Protein AF-A0A8C7I0C8-F1 (afdb_monomer_lite)

Radius of gyration: 15.62 Å; chains: 1; bounding box: 34×32×42 Å

Structur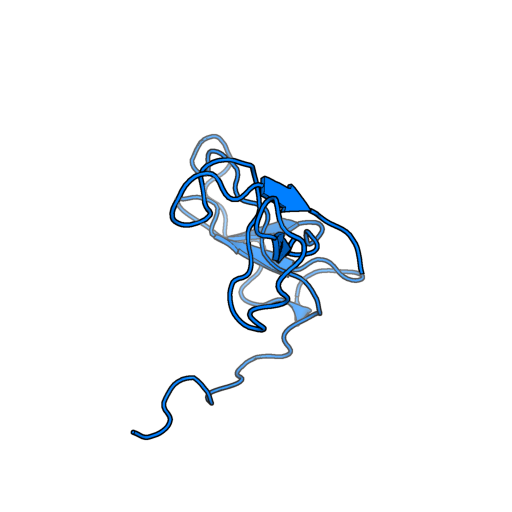e (mmCIF, N/CA/C/O backbone):
data_AF-A0A8C7I0C8-F1
#
_entry.id   AF-A0A8C7I0C8-F1
#
loop_
_atom_site.group_PDB
_atom_site.id
_atom_site.type_symbol
_atom_site.label_atom_id
_atom_site.label_alt_id
_atom_site.label_comp_id
_atom_site.label_asym_id
_atom_site.label_entity_id
_atom_site.label_seq_id
_atom_site.pdbx_PDB_ins_code
_atom_site.Cartn_x
_atom_site.Cartn_y
_atom_site.Cartn_z
_atom_site.occupancy
_atom_site.B_iso_or_equiv
_atom_site.auth_seq_id
_atom_site.auth_comp_id
_atom_site.auth_asym_id
_atom_site.auth_atom_id
_atom_site.pdbx_PDB_model_num
ATOM 1 N N . MET A 1 1 ? -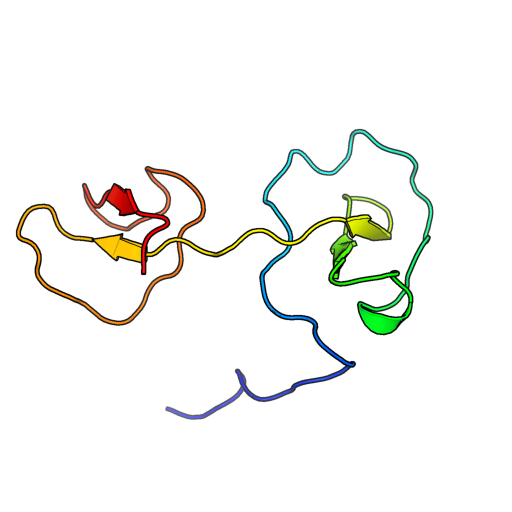17.475 -22.772 6.977 1.00 44.00 1 MET A N 1
ATOM 2 C CA . MET A 1 1 ? -16.164 -23.054 7.599 1.00 44.00 1 MET A CA 1
ATOM 3 C C . MET A 1 1 ? -15.249 -23.586 6.507 1.00 44.00 1 MET A C 1
ATOM 5 O O . MET A 1 1 ? -15.716 -24.416 5.738 1.00 44.00 1 MET A O 1
ATOM 9 N N . SER A 1 2 ? -14.003 -23.095 6.476 1.00 40.78 2 SER A N 1
ATOM 10 C CA . SER A 1 2 ? -12.856 -23.570 5.666 1.00 40.78 2 SER A CA 1
ATOM 11 C C . SER A 1 2 ? -12.680 -22.960 4.255 1.00 40.78 2 SER A C 1
ATOM 13 O O . SER A 1 2 ? -13.667 -22.712 3.571 1.00 40.78 2 SER A O 1
ATOM 15 N N . PRO A 1 3 ? -11.439 -22.816 3.735 1.00 43.69 3 PRO A N 1
ATOM 16 C CA . PRO A 1 3 ? -10.312 -22.034 4.270 1.00 43.69 3 PRO A CA 1
ATOM 17 C C . PRO A 1 3 ? -9.562 -21.270 3.137 1.00 43.69 3 PRO A C 1
ATOM 19 O O . PRO A 1 3 ? -8.336 -21.247 3.093 1.00 43.69 3 PRO A O 1
ATOM 22 N N . LEU A 1 4 ? -10.277 -20.694 2.162 1.00 38.28 4 LEU A N 1
ATOM 23 C CA . LEU A 1 4 ? -9.673 -20.179 0.914 1.00 38.28 4 LEU A CA 1
ATOM 24 C C . LEU A 1 4 ? -8.992 -18.799 0.996 1.00 38.28 4 LEU A C 1
ATOM 26 O O . LEU A 1 4 ? -8.549 -18.275 -0.021 1.00 38.28 4 LEU A O 1
ATOM 30 N N . SER A 1 5 ? -8.826 -18.226 2.188 1.00 46.34 5 SER A N 1
ATOM 31 C CA . SER A 1 5 ? -7.921 -17.083 2.393 1.00 46.34 5 SER A CA 1
ATOM 32 C C . SER A 1 5 ? -6.433 -17.485 2.388 1.00 46.34 5 SER A C 1
ATOM 34 O O . SER A 1 5 ? -5.566 -16.621 2.508 1.00 46.34 5 SER A O 1
ATOM 36 N N . VAL A 1 6 ? -6.127 -18.781 2.220 1.00 43.62 6 VAL A N 1
ATOM 37 C CA . VAL A 1 6 ? -4.774 -19.361 2.228 1.00 43.62 6 VAL A CA 1
ATOM 38 C C . VAL A 1 6 ? -4.344 -19.779 0.815 1.00 43.62 6 VAL A C 1
ATOM 40 O O . VAL A 1 6 ? -4.251 -20.962 0.515 1.00 43.62 6 VAL A O 1
ATOM 43 N N . LEU A 1 7 ? -4.054 -18.816 -0.062 1.00 39.38 7 LEU A N 1
ATOM 44 C CA . LEU A 1 7 ? -3.117 -19.017 -1.176 1.00 39.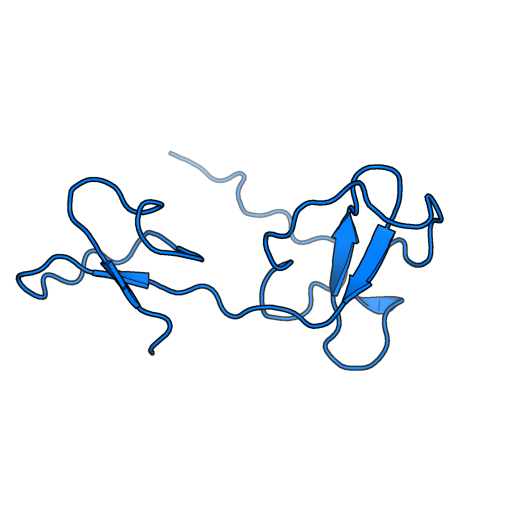38 7 LEU A CA 1
ATOM 45 C C . LEU A 1 7 ? -2.229 -17.777 -1.299 1.00 39.38 7 LEU A C 1
ATOM 47 O O . LEU A 1 7 ? -2.444 -16.877 -2.104 1.00 39.38 7 LEU A O 1
ATOM 51 N N . THR A 1 8 ? -1.212 -17.734 -0.447 1.00 53.00 8 THR A N 1
ATOM 52 C CA . THR A 1 8 ? 0.003 -16.954 -0.672 1.00 53.00 8 THR A CA 1
ATOM 53 C C . THR A 1 8 ? 0.587 -17.286 -2.050 1.00 53.00 8 THR A C 1
ATOM 55 O O . THR A 1 8 ? 1.009 -18.420 -2.254 1.00 53.00 8 THR A O 1
ATOM 58 N N . SER A 1 9 ? 0.658 -16.335 -2.981 1.00 55.31 9 SER A N 1
ATOM 59 C CA . SER A 1 9 ? 1.532 -16.421 -4.167 1.00 55.31 9 SER A CA 1
ATOM 60 C C . SER A 1 9 ? 1.498 -15.065 -4.876 1.00 55.31 9 SER A C 1
ATOM 62 O O . SER A 1 9 ? 0.440 -14.658 -5.328 1.00 55.31 9 SER A O 1
ATOM 64 N N . TYR A 1 10 ? 2.532 -14.232 -4.934 1.00 41.62 10 TYR A N 1
ATOM 65 C CA . TYR A 1 10 ? 3.981 -14.432 -4.964 1.00 41.62 10 TYR A CA 1
ATOM 66 C C . TYR A 1 10 ? 4.650 -13.400 -4.021 1.00 41.62 10 TYR A C 1
ATOM 68 O O . TYR A 1 10 ? 4.274 -12.232 -4.071 1.00 41.62 10 TYR A O 1
ATOM 76 N N . LYS A 1 11 ? 5.667 -13.775 -3.221 1.00 54.34 11 LYS A N 1
ATOM 77 C CA . LYS A 1 11 ? 6.539 -12.865 -2.418 1.00 54.34 11 LYS A CA 1
ATOM 78 C C . LYS A 1 11 ? 5.854 -11.559 -1.949 1.00 54.34 11 LYS A C 1
ATOM 80 O O . LYS A 1 11 ? 6.287 -10.450 -2.264 1.00 54.34 11 LYS A O 1
ATOM 85 N N . SER A 1 12 ? 4.756 -11.698 -1.217 1.00 65.06 12 SER A N 1
ATOM 86 C CA . SER A 1 12 ? 3.957 -10.568 -0.754 1.00 65.06 12 SER A CA 1
ATOM 87 C C . SER A 1 12 ? 4.720 -9.771 0.302 1.00 65.06 12 SER A C 1
ATOM 89 O O . SER A 1 12 ? 5.018 -10.295 1.379 1.00 65.06 12 SER A O 1
ATOM 91 N N . LYS A 1 13 ? 5.021 -8.504 0.016 1.00 74.06 13 LYS A N 1
ATOM 92 C CA . LYS A 1 13 ? 5.610 -7.583 0.996 1.00 74.06 13 LYS A CA 1
ATOM 93 C C . LYS A 1 13 ? 4.549 -7.130 2.009 1.00 74.06 13 LYS A C 1
ATOM 95 O O . LYS A 1 13 ? 3.368 -7.047 1.644 1.00 74.06 13 LYS A O 1
ATOM 100 N N . PRO A 1 14 ? 4.941 -6.838 3.266 1.00 73.69 14 PRO A N 1
ATOM 101 C CA . PRO A 1 14 ? 4.008 -6.420 4.307 1.00 73.69 14 PRO A CA 1
ATOM 102 C C . PRO A 1 14 ? 3.313 -5.095 3.963 1.00 73.69 14 PRO A C 1
ATOM 104 O O . PRO A 1 14 ? 3.872 -4.228 3.293 1.00 73.69 14 PRO A O 1
ATOM 107 N N . GLY A 1 15 ? 2.084 -4.940 4.457 1.00 73.19 15 GLY A N 1
ATOM 108 C CA . GLY A 1 15 ? 1.215 -3.804 4.154 1.00 73.19 15 GLY A CA 1
ATOM 109 C C . GLY A 1 15 ? 0.321 -4.043 2.937 1.00 73.19 15 GLY A C 1
ATOM 110 O O . GLY A 1 15 ? 0.313 -5.118 2.335 1.00 73.19 15 GLY A O 1
ATOM 111 N N . VAL A 1 16 ? -0.478 -3.040 2.589 1.00 78.25 16 VAL A N 1
ATOM 112 C CA . VAL A 1 16 ? -1.497 -3.140 1.536 1.00 78.25 16 VAL A CA 1
ATOM 113 C C . VAL A 1 16 ? -1.358 -2.022 0.509 1.00 78.25 16 VAL A C 1
ATOM 115 O O . VAL A 1 16 ? -0.766 -0.976 0.785 1.00 78.25 16 VAL A O 1
ATOM 118 N N . CYS A 1 17 ? -1.936 -2.220 -0.673 1.00 79.88 17 CYS A N 1
ATOM 119 C CA . CYS A 1 17 ? -2.023 -1.162 -1.670 1.00 79.88 17 CYS A CA 1
ATOM 120 C C . CYS A 1 17 ? -2.889 -0.004 -1.140 1.00 79.88 17 CYS A C 1
ATOM 122 O O . CYS A 1 17 ? -4.042 -0.235 -0.766 1.00 79.88 17 CYS A O 1
ATOM 124 N N . PRO A 1 18 ? -2.390 1.244 -1.090 1.00 76.19 18 PRO A N 1
ATOM 125 C CA . PRO A 1 18 ? -3.202 2.390 -0.724 1.00 76.19 18 PRO A CA 1
ATOM 126 C C . PRO A 1 18 ? -4.400 2.543 -1.655 1.00 76.19 18 PRO A C 1
ATOM 128 O O . PRO A 1 18 ? -4.324 2.413 -2.875 1.00 76.19 18 PRO A O 1
ATOM 131 N N . ARG A 1 19 ? -5.530 2.885 -1.049 1.00 69.81 19 ARG A N 1
ATOM 132 C CA . ARG A 1 19 ? -6.787 3.115 -1.747 1.00 69.81 19 ARG A CA 1
ATOM 133 C C . ARG A 1 19 ? -6.775 4.532 -2.329 1.00 69.81 19 ARG A C 1
ATOM 135 O O . ARG A 1 19 ? -7.096 5.491 -1.633 1.00 69.81 19 ARG A O 1
ATOM 142 N N . ARG A 1 20 ? -6.348 4.679 -3.584 1.00 68.12 20 ARG A N 1
ATOM 143 C CA . ARG A 1 20 ? -6.353 5.954 -4.327 1.00 68.12 20 ARG A CA 1
ATOM 144 C C . ARG A 1 20 ? -7.364 5.884 -5.474 1.00 68.12 20 ARG A C 1
ATOM 146 O O . ARG A 1 20 ? -7.865 4.806 -5.786 1.00 68.12 20 ARG A O 1
ATOM 153 N N . ARG A 1 21 ? -7.702 7.025 -6.088 1.00 64.81 21 ARG A N 1
ATOM 154 C CA . ARG A 1 21 ? -8.436 7.027 -7.366 1.00 64.81 21 ARG A CA 1
ATOM 155 C C . ARG A 1 21 ? -7.497 6.510 -8.453 1.00 64.81 21 ARG A C 1
ATOM 157 O O . ARG A 1 21 ? -6.789 7.270 -9.103 1.00 64.81 21 ARG A O 1
ATOM 164 N N . TRP A 1 22 ? -7.453 5.192 -8.551 1.00 68.88 22 TRP A N 1
ATOM 165 C CA . TRP A 1 22 ? -6.805 4.449 -9.612 1.00 68.88 22 TRP A CA 1
ATOM 166 C C . TRP A 1 22 ? -7.496 4.791 -10.945 1.00 68.88 22 TRP A C 1
ATOM 168 O O . TRP A 1 22 ? -8.716 4.941 -10.979 1.00 68.88 22 TRP A O 1
ATOM 178 N N . GLY A 1 23 ? -6.719 5.004 -12.006 1.00 61.53 23 GLY A N 1
ATOM 179 C CA . GLY A 1 23 ? -7.195 5.384 -13.341 1.00 61.53 23 GLY A CA 1
ATOM 180 C C . GLY A 1 23 ? -6.670 6.728 -13.855 1.00 61.53 23 GLY A C 1
ATOM 181 O O . GLY A 1 23 ? -6.848 7.029 -15.027 1.00 61.53 23 GLY A O 1
ATOM 182 N N . MET A 1 24 ? -5.994 7.521 -13.014 1.00 60.44 24 MET A N 1
ATOM 183 C CA . MET A 1 24 ? -5.415 8.822 -13.393 1.00 60.44 24 MET A CA 1
ATOM 184 C C . MET A 1 24 ? -3.893 8.746 -13.636 1.00 60.44 24 MET A C 1
ATOM 186 O O . MET A 1 24 ? -3.139 9.611 -13.195 1.00 60.44 24 MET A O 1
ATOM 190 N N . GLY A 1 25 ? -3.422 7.671 -14.272 1.00 65.69 25 GLY A N 1
ATOM 191 C CA . GLY A 1 25 ? -1.997 7.402 -14.483 1.00 65.69 25 GLY A CA 1
ATOM 192 C C . GLY A 1 25 ? -1.709 6.698 -15.806 1.00 65.69 25 GLY A C 1
ATOM 193 O O . GLY A 1 25 ? -2.620 6.372 -16.561 1.00 65.69 25 GLY A O 1
ATOM 194 N N . MET A 1 26 ? -0.424 6.470 -16.081 1.00 66.25 26 MET A N 1
ATOM 195 C CA . MET A 1 26 ? 0.028 5.742 -17.269 1.00 66.25 26 MET A CA 1
ATOM 196 C C . MET A 1 26 ? -0.443 4.279 -17.198 1.00 66.25 26 MET A C 1
ATOM 198 O O . MET A 1 26 ? -0.172 3.587 -16.214 1.00 66.25 26 MET A O 1
ATOM 202 N N . CYS A 1 27 ? -1.132 3.810 -18.242 1.00 77.94 27 CYS A N 1
ATOM 203 C CA . CYS A 1 27 ? -1.506 2.404 -18.412 1.00 77.94 27 CYS A CA 1
ATOM 204 C C . CYS A 1 27 ? -0.297 1.597 -18.873 1.00 77.94 27 CYS A C 1
ATOM 206 O O . CYS A 1 27 ? -0.125 1.330 -20.059 1.00 77.94 27 CYS A O 1
ATOM 208 N N . VAL A 1 28 ? 0.583 1.288 -17.929 1.00 79.00 28 VAL A N 1
ATOM 209 C CA . VAL A 1 28 ? 1.818 0.552 -18.175 1.00 79.00 28 VAL A CA 1
ATOM 210 C C . VAL A 1 28 ? 1.985 -0.482 -17.070 1.00 79.00 28 VAL A C 1
ATOM 212 O O . VAL A 1 28 ? 1.710 -0.206 -15.903 1.00 79.00 28 VAL A O 1
ATOM 215 N N . GLU A 1 29 ? 2.434 -1.670 -17.461 1.00 84.31 29 GLU A N 1
ATOM 216 C CA . GLU A 1 29 ? 2.813 -2.757 -16.562 1.00 84.31 29 GLU A CA 1
ATOM 217 C C . GLU A 1 29 ? 4.259 -2.548 -16.096 1.00 84.31 29 GLU A C 1
ATOM 219 O O . GLU A 1 29 ? 5.197 -2.988 -16.758 1.00 84.31 29 GLU A O 1
ATOM 224 N N . PHE A 1 30 ? 4.464 -1.844 -14.980 1.00 84.25 30 PHE A N 1
ATOM 225 C CA . PHE A 1 30 ? 5.811 -1.644 -14.423 1.00 84.25 30 PHE A CA 1
ATOM 226 C C . PHE A 1 30 ? 6.281 -2.809 -13.552 1.00 84.25 30 PHE A C 1
ATOM 228 O O . PHE A 1 30 ? 7.479 -2.980 -13.341 1.00 84.25 30 PHE A O 1
ATOM 235 N N . CYS A 1 31 ? 5.346 -3.589 -13.024 1.00 85.94 31 CYS A N 1
ATOM 236 C CA . CYS A 1 31 ? 5.612 -4.760 -12.206 1.00 85.94 31 CYS A CA 1
ATOM 237 C C . CYS A 1 31 ? 4.535 -5.803 -12.475 1.00 85.94 31 CYS A C 1
ATOM 239 O O . CYS A 1 31 ? 3.398 -5.453 -12.773 1.00 85.94 31 CYS A O 1
ATOM 241 N N . SER A 1 32 ? 4.870 -7.079 -12.337 1.00 85.25 32 SER A N 1
ATOM 242 C CA . SER A 1 32 ? 3.858 -8.131 -12.238 1.00 85.25 32 SER A CA 1
ATOM 243 C C . SER A 1 32 ? 3.627 -8.508 -10.782 1.00 85.25 32 SER A C 1
ATOM 245 O O . SER A 1 32 ? 2.579 -9.050 -10.437 1.00 85.25 32 SER A O 1
ATOM 247 N N . ASN A 1 33 ? 4.611 -8.234 -9.922 1.00 82.19 33 ASN A N 1
ATOM 248 C CA . ASN A 1 33 ? 4.609 -8.736 -8.574 1.00 82.19 33 ASN A CA 1
ATOM 249 C C . ASN A 1 33 ? 5.379 -7.863 -7.569 1.00 82.19 33 ASN A C 1
ATOM 251 O O . ASN A 1 33 ? 6.293 -7.127 -7.924 1.00 82.19 33 ASN A O 1
ATOM 255 N N . ASP A 1 34 ? 5.061 -7.989 -6.273 1.00 83.19 34 ASP A N 1
ATOM 256 C CA . ASP A 1 34 ? 5.694 -7.219 -5.183 1.00 83.19 34 ASP A CA 1
ATOM 257 C C . ASP A 1 34 ? 7.232 -7.315 -5.177 1.00 83.19 34 ASP A C 1
ATOM 259 O O . ASP A 1 34 ? 7.912 -6.395 -4.729 1.00 83.19 34 ASP A O 1
ATOM 263 N N . SER A 1 35 ? 7.792 -8.424 -5.666 1.00 84.50 35 SER A N 1
ATOM 264 C CA . SER A 1 35 ? 9.247 -8.631 -5.774 1.00 84.50 35 SER A CA 1
ATOM 265 C C . SER A 1 35 ? 9.930 -7.811 -6.846 1.00 84.50 35 SER A C 1
ATOM 267 O O . SER A 1 35 ? 11.123 -7.559 -6.714 1.00 84.50 35 SER A O 1
ATOM 269 N N . ASP A 1 36 ? 9.194 -7.443 -7.889 1.00 86.94 36 ASP A N 1
ATOM 270 C CA . ASP A 1 36 ? 9.731 -6.658 -8.998 1.00 86.94 36 ASP A CA 1
ATOM 271 C C . ASP A 1 36 ? 9.958 -5.214 -8.551 1.00 86.94 36 ASP A C 1
ATOM 273 O O . ASP A 1 36 ? 10.799 -4.496 -9.085 1.00 86.94 36 ASP A O 1
ATOM 277 N N . CYS A 1 37 ? 9.226 -4.802 -7.516 1.00 86.19 37 CYS A N 1
ATOM 278 C CA . CYS A 1 37 ? 9.359 -3.493 -6.927 1.00 86.19 37 CYS A CA 1
ATOM 279 C C . CYS A 1 37 ? 10.582 -3.413 -6.007 1.00 86.19 37 CYS A C 1
ATOM 281 O O . CYS A 1 37 ? 10.845 -4.343 -5.234 1.00 86.19 37 CYS A O 1
ATOM 283 N N . PRO A 1 38 ? 11.307 -2.288 -6.002 1.00 86.88 38 PRO A N 1
ATOM 284 C CA . PRO A 1 38 ? 12.393 -2.075 -5.060 1.00 86.88 38 PRO A CA 1
ATOM 285 C C . PRO A 1 38 ? 11.866 -1.924 -3.621 1.00 86.88 38 PRO A C 1
ATOM 287 O O . PRO A 1 38 ? 10.675 -1.718 -3.367 1.00 86.88 38 PRO A O 1
ATOM 290 N N . ASN A 1 39 ? 12.766 -2.028 -2.641 1.00 85.62 39 ASN A N 1
ATOM 291 C CA . ASN A 1 39 ? 12.474 -1.765 -1.225 1.00 85.62 39 ASN A CA 1
ATOM 292 C C . ASN A 1 39 ? 11.257 -2.553 -0.695 1.00 85.62 39 ASN A C 1
ATOM 294 O O . ASN A 1 39 ? 11.076 -3.727 -1.008 1.00 85.62 39 ASN A O 1
ATOM 298 N N . ASN A 1 40 ? 10.402 -1.892 0.088 1.00 82.75 40 ASN A N 1
ATOM 299 C CA . ASN A 1 40 ? 9.158 -2.438 0.630 1.00 82.75 40 ASN A CA 1
ATOM 300 C C . ASN A 1 40 ? 7.930 -2.074 -0.222 1.00 82.75 40 ASN A C 1
ATOM 302 O O . ASN A 1 40 ? 6.806 -2.185 0.257 1.00 82.75 40 ASN A O 1
ATOM 306 N N . GLU A 1 41 ? 8.122 -1.622 -1.462 1.00 86.38 41 GLU A N 1
ATOM 307 C CA . GLU A 1 41 ? 7.020 -1.232 -2.343 1.00 86.38 41 GLU A CA 1
ATOM 308 C C . GLU A 1 41 ? 6.242 -2.440 -2.851 1.00 86.38 41 GLU A C 1
ATOM 310 O O . GLU A 1 41 ? 6.824 -3.486 -3.140 1.00 86.38 41 GLU A O 1
ATOM 315 N N . LYS A 1 42 ? 4.927 -2.274 -2.973 1.00 85.56 42 LYS A N 1
ATOM 316 C CA . LYS A 1 42 ? 4.005 -3.295 -3.462 1.00 85.56 42 LYS A CA 1
ATOM 317 C C . LYS A 1 42 ? 3.601 -3.005 -4.896 1.00 85.56 42 LYS A C 1
ATOM 319 O O . LYS A 1 42 ? 3.468 -1.843 -5.281 1.00 85.56 42 LYS A O 1
ATOM 324 N N . CYS A 1 43 ? 3.371 -4.070 -5.648 1.00 87.31 43 CYS A N 1
ATOM 325 C CA . CYS A 1 43 ? 2.857 -3.991 -6.998 1.00 87.31 43 CYS A CA 1
ATOM 326 C C . CYS A 1 43 ? 1.333 -3.875 -6.943 1.00 87.31 43 CYS A C 1
ATOM 328 O O . CYS A 1 43 ? 0.638 -4.794 -6.511 1.00 87.31 43 CYS A O 1
ATOM 330 N N . CYS A 1 44 ? 0.812 -2.711 -7.319 1.00 85.75 44 CYS A N 1
ATOM 331 C CA . CYS A 1 44 ? -0.594 -2.373 -7.149 1.00 85.75 44 CYS A CA 1
ATOM 332 C C . CYS A 1 44 ? -1.247 -2.025 -8.482 1.00 85.75 44 CYS A C 1
ATOM 334 O O . CYS A 1 44 ? -0.726 -1.207 -9.243 1.00 85.75 44 CYS A O 1
ATOM 336 N N . HIS A 1 45 ? -2.427 -2.602 -8.717 1.00 84.06 45 HIS A N 1
ATOM 337 C CA . HIS A 1 45 ? -3.250 -2.292 -9.883 1.00 84.06 45 HIS A CA 1
ATOM 338 C C . HIS A 1 45 ? -3.727 -0.843 -9.835 1.00 84.06 45 HIS A C 1
ATOM 340 O O . HIS A 1 45 ? -4.367 -0.407 -8.875 1.00 84.06 45 HIS A O 1
ATOM 346 N N . ASN A 1 46 ? -3.441 -0.106 -10.899 1.00 78.12 46 ASN A N 1
ATOM 347 C CA . ASN A 1 46 ? -3.720 1.309 -11.034 1.00 78.12 46 ASN A CA 1
ATOM 348 C C . ASN A 1 46 ? -4.959 1.622 -11.879 1.00 78.12 46 ASN A C 1
ATOM 350 O O . ASN A 1 46 ? -5.193 2.791 -12.167 1.00 78.12 46 ASN A O 1
ATOM 354 N N . GLY A 1 47 ? -5.762 0.618 -12.236 1.00 75.88 47 GLY A N 1
ATOM 355 C CA . GLY A 1 47 ? -6.977 0.761 -13.042 1.00 75.88 47 GLY A CA 1
ATOM 356 C C . GLY A 1 47 ? -6.833 0.177 -14.446 1.00 75.88 47 GLY A C 1
ATOM 357 O O . GLY A 1 47 ? -7.787 -0.423 -14.931 1.00 75.88 47 GLY A O 1
ATOM 358 N N . CYS A 1 48 ? -5.646 0.263 -15.049 1.00 81.88 48 CYS A N 1
ATOM 359 C CA . CYS A 1 48 ? -5.353 -0.307 -16.369 1.00 81.88 48 CYS A CA 1
ATOM 360 C C . CYS A 1 48 ? -4.003 -1.031 -16.459 1.00 81.88 48 CYS A C 1
ATOM 362 O O . CYS A 1 48 ? -3.820 -1.816 -17.383 1.00 81.88 48 CYS A O 1
ATOM 364 N N . GLY A 1 49 ? -3.094 -0.803 -15.512 1.00 84.50 49 GLY A N 1
ATOM 365 C CA . GLY A 1 49 ? -1.880 -1.592 -15.352 1.00 84.50 49 GLY A CA 1
ATOM 366 C C . GLY A 1 49 ? -1.382 -1.629 -13.907 1.00 84.50 49 GLY A C 1
ATOM 367 O O . GLY A 1 49 ? -2.127 -1.295 -12.985 1.00 84.50 49 GLY A O 1
ATOM 368 N N . HIS A 1 50 ? -0.123 -1.994 -13.692 1.00 86.50 50 HIS A N 1
ATOM 369 C CA . HIS A 1 50 ? 0.472 -2.166 -12.368 1.00 86.50 50 HIS A CA 1
ATOM 370 C C . HIS A 1 50 ? 1.638 -1.214 -12.103 1.00 86.50 50 HIS A C 1
ATOM 372 O O . HIS A 1 50 ? 2.547 -1.065 -12.916 1.00 86.50 50 HIS A O 1
ATOM 378 N N . ASN A 1 51 ? 1.636 -0.615 -10.911 1.00 86.25 51 ASN A N 1
ATOM 379 C CA . ASN A 1 51 ? 2.689 0.279 -10.442 1.00 86.25 51 ASN A CA 1
ATOM 380 C C . ASN A 1 51 ? 3.268 -0.187 -9.108 1.00 86.25 51 ASN A C 1
ATOM 382 O O . ASN A 1 51 ? 2.525 -0.564 -8.198 1.00 86.25 51 ASN A O 1
ATOM 386 N N . CYS A 1 52 ? 4.582 -0.040 -8.964 1.00 87.00 52 CYS A N 1
ATOM 387 C CA . CYS A 1 52 ? 5.260 -0.137 -7.679 1.00 87.00 52 CYS A CA 1
ATOM 388 C C . CYS A 1 52 ? 4.976 1.098 -6.841 1.00 87.00 52 CYS A C 1
ATOM 390 O O . CYS A 1 52 ? 5.232 2.222 -7.272 1.00 87.00 52 CYS A O 1
ATOM 392 N N . ILE A 1 53 ? 4.417 0.895 -5.653 1.00 84.00 53 ILE A N 1
ATOM 393 C CA . ILE A 1 53 ? 4.088 1.992 -4.755 1.00 84.00 53 ILE A CA 1
ATOM 394 C C . ILE A 1 53 ? 4.328 1.627 -3.292 1.00 84.00 53 ILE A C 1
ATOM 396 O O . ILE A 1 53 ? 4.223 0.468 -2.882 1.00 84.00 53 ILE A O 1
ATOM 400 N N . ALA A 1 54 ? 4.600 2.641 -2.473 1.00 86.25 54 ALA A N 1
ATOM 401 C CA . ALA A 1 54 ? 4.745 2.453 -1.038 1.00 86.25 54 ALA A CA 1
ATOM 402 C C . ALA A 1 54 ? 3.451 1.882 -0.412 1.00 86.25 54 ALA A C 1
ATOM 404 O O . ALA A 1 54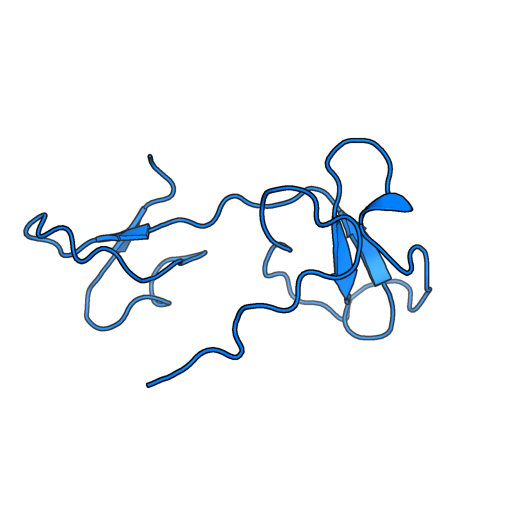 ? 2.354 2.40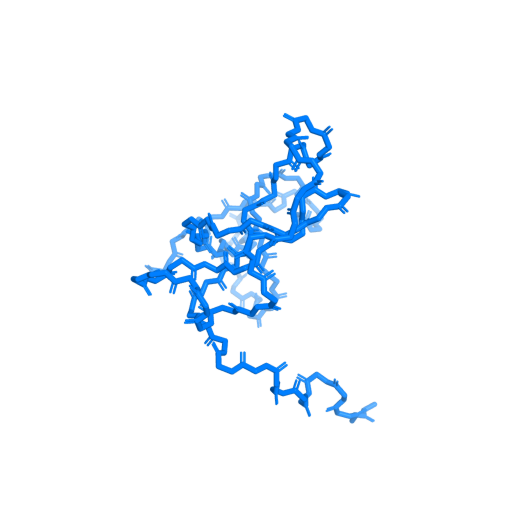4 -0.667 1.00 86.25 54 ALA A O 1
ATOM 405 N N . PRO A 1 55 ? 3.557 0.832 0.421 1.00 81.31 55 PRO A N 1
ATOM 406 C CA . PRO A 1 55 ? 2.408 0.235 1.075 1.00 81.31 55 PRO A CA 1
ATOM 407 C C . PRO A 1 55 ? 1.818 1.179 2.122 1.00 81.31 55 PRO A C 1
ATOM 409 O O . PRO A 1 55 ? 2.496 2.023 2.707 1.00 81.31 55 PRO A O 1
ATOM 412 N N . THR A 1 56 ? 0.537 0.988 2.408 1.00 78.50 56 THR A N 1
ATOM 413 C CA . THR A 1 56 ? -0.134 1.584 3.562 1.00 78.50 56 THR A CA 1
ATOM 414 C C . THR A 1 56 ? -0.320 0.530 4.644 1.00 78.50 56 THR A C 1
ATOM 416 O O . THR A 1 56 ? -0.550 -0.646 4.349 1.00 78.50 56 THR A O 1
ATOM 419 N N . GLN A 1 57 ? -0.220 0.951 5.902 1.00 73.12 57 GLN A N 1
ATOM 420 C CA . GLN A 1 57 ? -0.608 0.106 7.021 1.00 73.12 57 GLN A CA 1
ATOM 421 C C . GLN A 1 57 ? -2.136 0.136 7.160 1.00 73.12 57 GLN A C 1
ATOM 423 O O . GLN A 1 57 ? -2.717 1.227 7.200 1.00 73.12 57 GLN A O 1
ATOM 428 N N . PRO A 1 58 ? -2.807 -1.027 7.191 1.00 69.12 58 PRO A N 1
ATOM 429 C CA . PRO A 1 58 ? -4.224 -1.071 7.510 1.00 69.12 58 PRO A CA 1
ATOM 430 C C . PRO A 1 58 ? -4.444 -0.567 8.940 1.00 69.12 58 PRO A C 1
ATOM 432 O O . PRO A 1 58 ? -3.761 -0.998 9.866 1.00 69.12 58 PRO A O 1
ATOM 435 N N . GLY A 1 59 ? -5.404 0.336 9.114 1.00 72.19 59 GLY A N 1
ATOM 436 C CA . GLY A 1 59 ? -5.952 0.656 10.423 1.00 72.19 59 GLY A CA 1
ATOM 437 C C . GLY A 1 59 ? -6.916 -0.420 10.909 1.00 72.19 59 GLY A C 1
ATOM 438 O O . GLY A 1 59 ? -7.223 -1.380 10.199 1.00 72.19 59 GLY A O 1
ATOM 439 N N . ARG A 1 60 ? -7.392 -0.250 12.135 1.00 75.38 60 ARG A N 1
ATOM 440 C CA . ARG A 1 60 ? -8.360 -1.107 12.808 1.00 75.38 60 ARG A CA 1
ATOM 441 C C . ARG A 1 60 ? -9.630 -0.324 13.084 1.00 75.38 60 ARG A C 1
ATOM 443 O O . ARG A 1 60 ? -9.567 0.836 13.495 1.00 75.38 60 ARG A O 1
ATOM 450 N N . CYS A 1 61 ? -10.763 -0.974 12.859 1.00 73.25 61 CYS A N 1
ATOM 451 C CA . CYS A 1 61 ? -12.044 -0.472 13.323 1.00 73.25 61 CYS A CA 1
ATOM 452 C C . CYS A 1 61 ? -12.123 -0.635 14.838 1.00 73.25 61 CYS A C 1
ATOM 454 O O . CYS A 1 61 ? -11.824 -1.706 15.369 1.00 73.25 61 CYS A O 1
ATOM 456 N N . VAL A 1 62 ? -12.470 0.443 15.533 1.00 71.81 62 VAL A N 1
ATOM 457 C CA . VAL A 1 62 ? -12.600 0.442 16.990 1.00 71.81 62 VAL A CA 1
ATOM 458 C C . VAL A 1 62 ? -13.968 1.011 17.334 1.00 71.81 62 VAL A C 1
ATOM 460 O O . VAL A 1 62 ? -14.362 2.060 16.817 1.00 71.81 62 VAL A O 1
ATOM 463 N N . LEU A 1 63 ? -14.706 0.304 18.191 1.00 69.44 63 LEU A N 1
ATOM 464 C CA . LEU A 1 63 ? -15.960 0.810 18.738 1.00 69.44 63 LEU A CA 1
ATOM 465 C C . LEU A 1 63 ? -15.680 2.010 19.657 1.00 69.44 63 LEU A C 1
ATOM 467 O O . LEU A 1 63 ? -14.665 2.011 20.359 1.00 69.44 63 LEU A O 1
ATOM 471 N N . PRO A 1 64 ? -16.601 2.988 19.740 1.00 67.31 64 PRO A N 1
ATOM 472 C CA . PRO A 1 64 ? -16.473 4.135 20.644 1.00 67.31 64 PRO A CA 1
ATOM 473 C C . PRO A 1 64 ? -16.349 3.740 22.129 1.00 67.31 64 PRO A C 1
ATOM 475 O O . PRO A 1 64 ? -15.913 4.546 22.942 1.00 67.31 64 PRO A O 1
ATOM 478 N N . ASN A 1 65 ? -16.680 2.490 22.482 1.00 67.44 65 ASN A N 1
ATOM 479 C CA . ASN A 1 65 ? -16.571 1.931 23.835 1.00 67.44 65 ASN A CA 1
ATOM 480 C C . ASN A 1 65 ? -15.333 1.022 24.038 1.00 67.44 65 ASN A C 1
ATOM 482 O O . ASN A 1 65 ? -15.260 0.264 24.998 1.00 67.44 65 ASN A O 1
ATOM 486 N N . GLY A 1 66 ? -14.361 1.036 23.117 1.00 59.81 66 GLY A N 1
ATOM 487 C CA . GLY A 1 66 ? -13.083 0.330 23.289 1.00 59.81 66 GLY A CA 1
ATOM 488 C C . GLY A 1 66 ? -13.165 -1.204 23.295 1.00 59.81 66 GLY A C 1
ATOM 489 O O . GLY A 1 66 ? -12.178 -1.867 23.616 1.00 59.81 66 GLY A O 1
ATOM 490 N N . THR A 1 67 ? -14.308 -1.791 22.932 1.00 60.59 67 THR A N 1
ATOM 491 C CA . THR A 1 67 ? -14.457 -3.240 22.787 1.00 60.59 67 THR A CA 1
ATOM 492 C C . THR A 1 67 ? -13.716 -3.717 21.539 1.00 60.59 67 THR A C 1
ATOM 494 O O . THR A 1 67 ? -14.069 -3.427 20.397 1.00 60.59 67 THR A O 1
ATOM 497 N N . TYR A 1 68 ? -12.631 -4.439 21.789 1.00 56.00 68 TYR A N 1
ATOM 498 C CA . TYR A 1 68 ? -11.692 -4.996 20.823 1.00 56.00 68 TYR A CA 1
ATOM 499 C C . TYR A 1 68 ? -12.311 -6.195 20.096 1.00 56.00 68 TYR A C 1
ATOM 501 O O . TYR A 1 68 ? -12.035 -7.352 20.401 1.00 56.00 68 TYR A O 1
ATOM 509 N N . MET A 1 69 ? -13.148 -5.934 19.096 1.00 54.59 69 MET A N 1
ATOM 510 C CA . MET A 1 69 ? -13.513 -6.972 18.135 1.00 54.59 69 MET A CA 1
ATOM 511 C C . MET A 1 69 ? -12.334 -7.148 17.176 1.00 54.59 69 MET A C 1
ATOM 513 O O . MET A 1 69 ? -12.015 -6.282 16.364 1.00 54.59 69 MET A O 1
ATOM 517 N N . CYS A 1 70 ? -11.615 -8.256 17.318 1.00 50.97 70 CYS A N 1
ATOM 518 C CA . CYS A 1 70 ? -10.402 -8.551 16.568 1.00 50.97 70 CYS A CA 1
ATOM 519 C C . CYS A 1 70 ? -10.689 -9.043 15.141 1.00 50.97 70 CYS A C 1
ATOM 521 O O . CYS A 1 70 ? -10.230 -10.115 14.771 1.00 50.97 70 CYS A O 1
ATOM 523 N N . ALA A 1 71 ? -11.414 -8.282 14.322 1.00 59.31 71 ALA A N 1
ATOM 524 C CA . ALA A 1 71 ? -11.437 -8.497 12.874 1.00 59.31 71 ALA A CA 1
ATOM 525 C C . ALA A 1 71 ? -12.169 -7.357 12.162 1.00 59.31 71 ALA A C 1
ATOM 527 O O . ALA A 1 71 ? -13.378 -7.429 12.019 1.00 59.31 71 ALA A O 1
ATOM 528 N N . GLU A 1 72 ? -11.431 -6.338 11.705 1.00 59.22 72 GLU A N 1
ATOM 529 C CA . GLU A 1 72 ? -11.675 -5.639 10.434 1.00 59.22 72 GLU A CA 1
ATOM 530 C C . GLU A 1 72 ? -10.597 -4.573 10.197 1.00 59.22 72 GLU A C 1
ATOM 532 O O . GLU A 1 72 ? -10.325 -3.707 11.035 1.00 59.22 72 GLU A O 1
ATOM 537 N N . TYR A 1 73 ? -9.937 -4.675 9.044 1.00 72.31 73 TYR A N 1
ATOM 538 C CA . TYR A 1 73 ? -8.926 -3.719 8.611 1.00 72.31 73 TYR A CA 1
ATOM 539 C C . TYR A 1 73 ? -9.595 -2.579 7.839 1.00 72.31 73 TYR A C 1
ATOM 541 O O . TYR A 1 73 ? -10.290 -2.811 6.847 1.00 72.31 73 TYR A O 1
ATOM 549 N N . CYS A 1 74 ? -9.343 -1.340 8.243 1.00 72.31 74 CYS A N 1
ATOM 550 C CA . CYS A 1 74 ? -9.881 -0.140 7.607 1.00 72.31 74 CYS A CA 1
ATOM 551 C C . CYS A 1 74 ? -8.753 0.756 7.086 1.00 72.31 74 CYS A C 1
ATOM 553 O O . CYS A 1 74 ? -7.611 0.679 7.527 1.00 72.31 74 CYS A O 1
ATOM 555 N N . TYR A 1 75 ? -9.058 1.627 6.126 1.00 73.56 75 TYR A N 1
ATOM 556 C CA . TYR A 1 75 ? -8.062 2.554 5.561 1.00 73.56 75 TYR A CA 1
ATOM 557 C C . TYR A 1 75 ? -8.380 4.025 5.820 1.00 73.56 75 TYR A C 1
ATOM 559 O O . TYR A 1 75 ? -7.480 4.871 5.750 1.00 73.56 75 TYR A O 1
ATOM 567 N N . LYS A 1 76 ? -9.661 4.302 6.081 1.00 71.50 76 LYS A N 1
ATOM 568 C CA . LYS A 1 76 ? -10.267 5.608 6.326 1.00 71.50 76 LYS A CA 1
ATOM 569 C C . LYS A 1 76 ? -11.539 5.436 7.159 1.00 71.50 76 LYS A C 1
ATOM 571 O O . LYS A 1 76 ? -12.122 4.348 7.159 1.00 71.50 76 LYS A O 1
ATOM 576 N N . ASP A 1 77 ? -11.977 6.519 7.787 1.00 69.00 77 ASP A N 1
ATOM 577 C CA . ASP A 1 77 ? -13.256 6.578 8.495 1.00 69.00 77 ASP A CA 1
ATOM 578 C C . ASP A 1 77 ? -14.438 6.316 7.545 1.00 69.00 77 ASP A C 1
ATOM 580 O O . ASP A 1 77 ? -14.360 6.570 6.335 1.00 69.00 77 ASP A O 1
ATOM 584 N N . GLY A 1 78 ? -15.514 5.733 8.082 1.00 70.62 78 GLY A N 1
ATOM 585 C CA . GLY A 1 78 ? -16.698 5.326 7.313 1.00 70.62 78 GLY A CA 1
ATOM 586 C C . GLY A 1 78 ? -16.517 4.064 6.459 1.00 70.62 78 GLY A C 1
ATOM 587 O O . GLY A 1 78 ? -17.370 3.751 5.634 1.00 70.62 78 GLY A O 1
ATOM 588 N N . GLN A 1 79 ? -15.391 3.353 6.601 1.00 75.19 79 GLN A N 1
ATOM 589 C CA . GLN A 1 79 ? -15.213 1.997 6.061 1.00 75.19 79 GLN A CA 1
ATOM 590 C C . GLN A 1 79 ? -15.560 0.911 7.091 1.00 75.19 79 GLN A C 1
ATOM 592 O O . GLN A 1 79 ? -15.683 -0.253 6.724 1.00 75.19 79 GLN A O 1
ATOM 597 N N . CYS A 1 80 ? -15.683 1.295 8.358 1.00 72.31 80 CYS A N 1
ATOM 598 C CA . CYS A 1 80 ? -16.066 0.402 9.435 1.00 72.31 80 CYS A CA 1
ATOM 599 C C . CYS A 1 80 ? -17.597 0.312 9.531 1.00 72.31 80 CYS A C 1
ATOM 601 O O . CYS A 1 80 ? -18.270 1.302 9.234 1.00 72.31 80 CYS A O 1
ATOM 603 N N . PRO A 1 81 ? -18.151 -0.849 9.914 1.00 73.12 81 PRO A N 1
ATOM 604 C CA . PRO A 1 81 ? -19.574 -0.995 10.182 1.00 73.1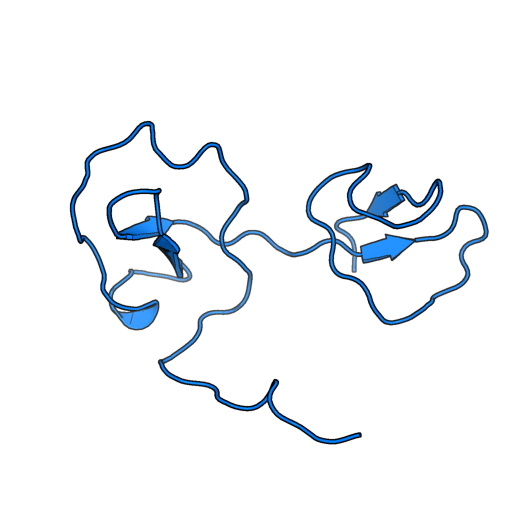2 81 PRO A CA 1
ATOM 605 C C . PRO A 1 81 ? -19.957 -0.157 11.405 1.00 73.12 81 PRO A C 1
ATOM 607 O O . PRO A 1 81 ? -19.156 -0.013 12.330 1.00 73.12 81 PRO A O 1
ATOM 610 N N . GLU A 1 82 ? -21.187 0.357 11.433 1.00 70.62 82 GLU A N 1
ATOM 611 C CA . GLU A 1 82 ? -21.671 1.275 12.481 1.00 70.62 82 GLU A CA 1
ATOM 612 C C . GLU A 1 82 ? -20.895 2.615 12.528 1.00 70.62 82 GLU A C 1
ATOM 614 O O . GLU A 1 82 ? -20.203 2.997 11.586 1.00 70.62 82 GLU A O 1
ATOM 619 N N . GLU A 1 83 ? -20.990 3.345 13.643 1.00 72.69 83 GLU A N 1
ATOM 620 C CA . GLU A 1 83 ? -20.240 4.585 13.926 1.00 72.69 83 GLU A CA 1
ATOM 621 C C . GLU A 1 83 ? -18.774 4.330 14.346 1.00 72.69 83 GLU A C 1
ATOM 623 O O . GLU A 1 83 ? -18.172 5.096 15.100 1.00 72.69 83 GLU A O 1
ATOM 628 N N . GLN A 1 84 ? -18.179 3.221 13.900 1.00 76.31 84 GLN A N 1
ATOM 629 C CA . GLN A 1 84 ? -16.801 2.870 14.234 1.00 76.31 84 GLN A CA 1
ATOM 630 C C . GLN A 1 84 ? -15.793 3.784 13.527 1.00 76.31 84 GLN A C 1
ATOM 632 O O . GLN A 1 84 ? -15.941 4.145 12.356 1.00 76.31 84 GLN A O 1
ATOM 637 N N . MET A 1 85 ? -14.715 4.109 14.237 1.00 72.06 85 MET A N 1
ATOM 638 C CA . MET A 1 85 ? -13.646 4.977 13.740 1.00 72.06 85 MET A CA 1
ATOM 639 C C . MET A 1 85 ? -12.448 4.139 13.302 1.00 72.06 85 MET A C 1
ATOM 641 O O . MET A 1 85 ? -12.155 3.087 13.882 1.00 72.06 85 MET A O 1
ATOM 645 N N . CYS A 1 86 ? -11.753 4.599 12.262 1.00 76.62 86 CYS A N 1
ATOM 646 C CA . CYS A 1 86 ? -10.623 3.882 11.703 1.00 76.62 86 CYS A CA 1
ATOM 647 C C . CYS A 1 86 ? -9.305 4.373 12.302 1.00 76.62 86 CYS A C 1
ATOM 649 O O . CYS A 1 86 ? -8.729 5.367 11.857 1.00 76.62 86 CYS A O 1
ATOM 651 N N . PHE A 1 87 ? -8.766 3.638 13.271 1.00 75.06 87 PHE A N 1
ATOM 652 C CA . PHE A 1 87 ? -7.504 3.998 13.909 1.00 75.06 87 PHE A CA 1
ATOM 653 C C . PHE A 1 87 ? -6.332 3.243 13.285 1.00 75.06 87 PHE A C 1
ATOM 655 O O . PHE A 1 87 ? -6.301 2.019 13.249 1.00 75.06 87 PHE A O 1
ATOM 662 N N . ARG A 1 88 ? -5.316 3.970 12.814 1.00 69.31 88 ARG A N 1
ATOM 663 C CA . ARG A 1 88 ? -4.096 3.398 12.202 1.00 69.31 88 ARG A CA 1
ATOM 664 C C . ARG A 1 88 ? -3.082 2.840 13.205 1.00 69.31 88 ARG A C 1
ATOM 666 O O . ARG A 1 88 ? -1.941 2.594 12.836 1.00 69.31 88 ARG A O 1
ATOM 673 N N . ILE A 1 89 ? -3.485 2.682 14.461 1.00 57.91 89 ILE A N 1
ATOM 674 C CA . ILE A 1 89 ? -2.577 2.433 15.576 1.00 57.91 89 ILE A CA 1
ATOM 675 C C . ILE A 1 89 ? -2.715 0.976 16.028 1.00 57.91 89 ILE A C 1
ATOM 677 O O . ILE A 1 89 ? -3.786 0.549 16.464 1.00 57.91 89 ILE A O 1
ATOM 681 N N . CYS A 1 90 ? -1.609 0.242 15.917 1.00 47.97 90 CYS A N 1
ATOM 682 C CA . CYS A 1 90 ? -1.149 -0.678 16.953 1.00 47.97 90 CYS A CA 1
ATOM 683 C C . CYS A 1 90 ? 0.064 -0.028 17.611 1.00 47.97 90 CYS A C 1
ATOM 685 O O . CYS A 1 90 ? 0.906 0.490 16.842 1.00 47.97 90 CYS A O 1
#

Sequence (90 aa):
MSPLSVLTSYKSKPGVCPRRRWGMGMCVEFCSNDSDCPNNEKCCHNGCGHNCIAPTQPGRCVLPNGTYMCAEYCYKDGQCPEEQMCFRIC

Foldseek 3Di:
DDDPVPDDDDPQAPAADADDQQPPDDLDAQDPFCVSAPDRWTWDHRPRYTDTDDHDQFFDWADPVRPDPPDDTHNAQPPDPDNTGTGSDD

Secondary structure (DSSP, 8-state):
---TT----S-PPSSB-----TTSS------SSTTTSSTT-EEEE-SSSEEEEPPBPPEEEE-TT-------EESSTTSSSTT-EEE---

pLDDT: mean 70.76, std 13.14, range [38.28, 87.31]

Organism: Oncorhynchus kisutch (NCBI:txid8019)

InterPro domains:
  IPR008197 WAP-type 'four-disulfide core' domain [PF00095] (13-55)
  IPR008197 WAP-type 'four-disulfide core' domain [PR00003] (10-19)
  IPR008197 WAP-type 'four-disulfide core' domain [PR00003] (30-37)
  IPR008197 WAP-type 'four-disulfide core' domain [PR00003] (37-46)
  IPR008197 WAP-type 'four-disulfide core' domain [PR00003] (47-55)
  IPR008197 WAP-type 'four-disulfide core' domain [PS51390] (10-56)
  IPR008197 WAP-type 'four-disulfide core' domain [SM00217] (13-56)
  IPR036645 Elafin-like superfamily [G3DSA:4.10.75.10] (9-57)
  IPR036645 Elafin-like superfamily [SSF57256] (7-55)
  IPR050514 WAP four-disulfide core domain [PTHR19441] (8-57)